Protein AF-A0A946RL92-F1 (afdb_monomer)

Nearest PDB structures (foldseek):
  7ti7-assembly1_A  TM=8.916E-01  e=1.962E-07  Acinetobacter baumannii
  7sir-assembly1_A  TM=8.965E-01  e=2.917E-07  Acinetobacter baumannii AB307-0294
  7u35-assembly1_A  TM=9.093E-01  e=3.154E-06  Pseudomonas aeruginosa PAO1
  7u35-assembly3_C  TM=9.012E-01  e=3.369E-06  Pseudomonas aeruginosa PAO1
  8dp2-assembly1_A  TM=9.117E-01  e=8.504E-06  Pseudomonas aeruginosa PAO1

Solvent-accessible surface area (backbone atoms only — not comparable to full-atom values): 5888 Å² total; per-residue (Å²): 128,90,62,103,46,32,31,17,37,36,32,31,20,38,68,80,83,72,87,52,66,69,59,32,60,51,55,54,72,41,97,44,51,36,39,33,20,21,59,70,33,9,61,62,50,54,72,64,35,76,52,82,54,57,45,82,30,90,42,71,62,53,35,49,53,53,27,49,63,67,18,65,94,49,58,41,77,41,86,61,34,92,40,55,36,71,73,88,30,92,34,66,64,53,48,50,53,52,50,51,54,56,74,73,106

Mean predicted aligned error: 3.0 Å

Secondary structure (DSSP, 8-state):
---SSEEEEEEE--------HHHHHHHTT-TTEEEEEETTTHHHHHHH---S-EEEESSHHHHHHHHHHHHTTSEEEEE--SS-STTTSSSHHHHHHHHHHHHH-

Foldseek 3Di:
DFPPAAEAEEAEADDPPDDCLVVLVVQLPDPRYQYEAEDDCRVVSQVSRPDPNYYYDDDLLRSLVVRCVSRVPPGHYDYPHVDWHVRPAPGVVRVVVVNVVSNVD

Sequence (105 aa):
VLSGKTIALIIGGEDRQQDF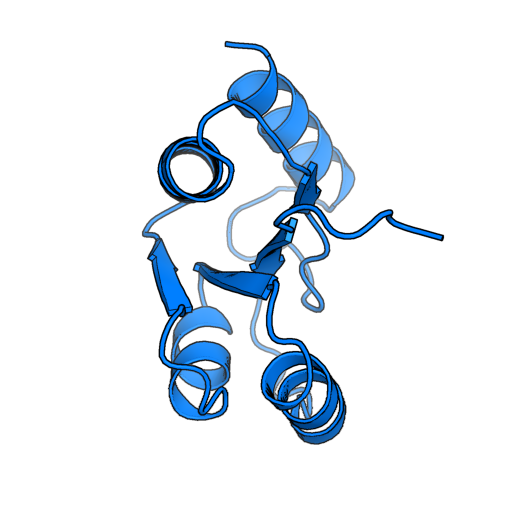SNLCSVINRMDKVSSICIYETGPRLFDQITSFDKHMAIDLEHAVNIAREKVNGSGYILLSPASPSYDAFKDFTDRGSQFIKFALN

Structure (mmCIF, N/CA/C/O backbone):
data_AF-A0A946RL92-F1
#
_entry.id   AF-A0A946RL92-F1
#
loop_
_atom_site.group_PDB
_atom_site.id
_atom_site.type_symbol
_atom_site.label_atom_id
_atom_site.label_alt_id
_atom_site.label_comp_id
_atom_site.label_asym_id
_atom_site.label_entity_id
_atom_site.label_seq_id
_atom_site.pdbx_PDB_ins_code
_atom_site.Cartn_x
_atom_site.Cartn_y
_atom_site.Cartn_z
_atom_site.occupancy
_atom_site.B_iso_or_equiv
_atom_site.auth_seq_id
_atom_site.auth_comp_id
_atom_site.auth_asym_id
_atom_site.auth_atom_id
_atom_site.pdbx_PDB_model_num
ATOM 1 N N . VAL A 1 1 ? -0.134 -10.631 16.785 1.00 52.94 1 VAL A N 1
ATOM 2 C CA . VAL A 1 1 ? -1.332 -10.420 15.939 1.00 52.94 1 VAL A CA 1
ATOM 3 C C . VAL A 1 1 ? -1.598 -8.930 15.921 1.00 52.94 1 VAL A C 1
ATOM 5 O O . VAL A 1 1 ? -1.671 -8.357 17.002 1.00 52.94 1 VAL A O 1
ATOM 8 N N . LEU A 1 2 ? -1.620 -8.299 14.743 1.00 64.06 2 LEU A N 1
ATOM 9 C CA . LEU A 1 2 ? -1.937 -6.874 14.616 1.00 64.06 2 LEU A CA 1
ATOM 10 C C . LEU A 1 2 ? -3.330 -6.679 15.230 1.00 64.06 2 LEU A C 1
ATOM 12 O O . LEU A 1 2 ? -4.311 -7.243 14.751 1.00 64.06 2 LEU A O 1
ATOM 16 N N . SER A 1 3 ? -3.373 -6.029 16.394 1.00 68.81 3 SER A N 1
ATOM 17 C CA . SER A 1 3 ? -4.606 -5.777 17.144 1.00 68.81 3 SER A CA 1
ATOM 18 C C . SER A 1 3 ? -5.551 -4.946 16.280 1.00 68.81 3 SER A C 1
ATOM 20 O O . SER A 1 3 ? -5.075 -4.317 15.344 1.00 68.81 3 SER A O 1
ATOM 22 N N . GLY A 1 4 ? -6.861 -4.965 16.557 1.00 82.44 4 GLY A N 1
AT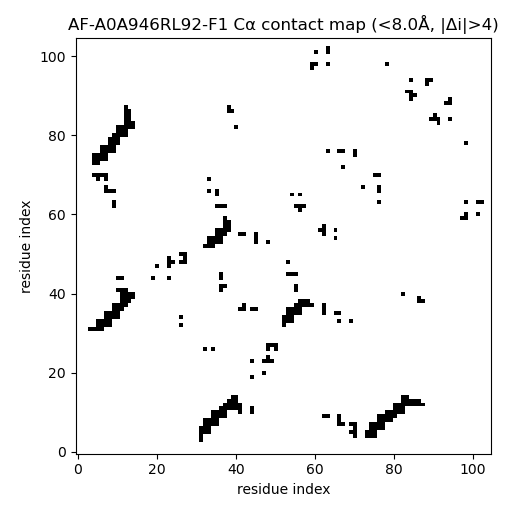OM 23 C CA . GLY A 1 4 ? -7.936 -4.413 15.713 1.00 82.44 4 GLY A CA 1
ATOM 24 C C . GLY A 1 4 ? -7.905 -2.899 15.437 1.00 82.44 4 GLY A C 1
ATOM 25 O O . GLY A 1 4 ? -8.926 -2.234 15.588 1.00 82.44 4 GLY A O 1
ATOM 26 N N . LYS A 1 5 ? -6.765 -2.368 15.021 1.00 91.31 5 LYS A N 1
ATOM 27 C CA . LYS A 1 5 ? -6.493 -1.026 14.537 1.00 91.31 5 LYS A CA 1
ATOM 28 C C . LYS A 1 5 ? -6.376 -1.060 13.014 1.00 91.31 5 LYS A C 1
ATOM 30 O O . LYS A 1 5 ? -6.151 -2.121 12.431 1.00 91.31 5 LYS A O 1
ATOM 35 N N . THR A 1 6 ? -6.500 0.106 12.397 1.00 94.94 6 THR A N 1
ATOM 36 C CA . THR A 1 6 ? -6.331 0.270 10.953 1.00 94.94 6 THR A CA 1
ATOM 37 C C . THR A 1 6 ? -4.888 -0.003 10.535 1.00 94.94 6 THR A C 1
ATOM 39 O O . THR A 1 6 ? -3.940 0.421 11.202 1.00 94.94 6 THR A O 1
ATOM 42 N N . ILE A 1 7 ? -4.729 -0.700 9.415 1.00 96.81 7 ILE A N 1
ATOM 43 C CA . ILE A 1 7 ? -3.470 -0.874 8.700 1.00 96.81 7 ILE A CA 1
ATOM 44 C C . ILE A 1 7 ? -3.590 -0.087 7.397 1.00 96.81 7 ILE A C 1
ATOM 46 O O . ILE A 1 7 ? -4.374 -0.450 6.524 1.00 96.81 7 ILE A O 1
ATOM 50 N N . ALA A 1 8 ? -2.810 0.977 7.258 1.00 97.81 8 ALA A N 1
ATOM 51 C CA . ALA A 1 8 ? -2.590 1.619 5.972 1.00 97.81 8 ALA A CA 1
ATOM 52 C C . ALA A 1 8 ? -1.485 0.848 5.238 1.00 97.81 8 ALA A C 1
ATOM 54 O O . ALA A 1 8 ? -0.313 0.913 5.614 1.00 97.81 8 ALA A O 1
ATOM 55 N N . LEU A 1 9 ? -1.877 0.053 4.246 1.00 98.38 9 LEU A N 1
ATOM 56 C CA . LEU A 1 9 ? -1.008 -0.845 3.498 1.00 98.38 9 LEU A CA 1
ATOM 57 C C . LEU A 1 9 ? -0.567 -0.173 2.196 1.00 98.38 9 LEU A C 1
ATOM 59 O O . LEU A 1 9 ? -1.381 0.043 1.303 1.00 98.38 9 LEU A O 1
ATOM 63 N N . ILE A 1 10 ? 0.728 0.102 2.070 1.00 98.75 10 ILE A N 1
ATOM 64 C CA . ILE A 1 10 ? 1.333 0.643 0.852 1.00 98.75 10 ILE A CA 1
ATOM 65 C C . ILE A 1 10 ? 1.796 -0.525 -0.029 1.00 98.75 10 ILE A C 1
ATOM 67 O O . ILE A 1 10 ? 2.669 -1.306 0.373 1.00 98.75 10 ILE A O 1
ATOM 71 N N . ILE A 1 11 ? 1.208 -0.629 -1.224 1.00 98.38 11 ILE A N 1
ATOM 72 C CA . ILE A 1 11 ? 1.461 -1.669 -2.231 1.00 98.38 11 ILE A CA 1
ATOM 73 C C . ILE A 1 11 ? 1.769 -1.060 -3.596 1.00 98.38 11 ILE A C 1
ATOM 75 O O . ILE A 1 11 ? 1.171 -0.061 -3.982 1.00 98.38 11 ILE A O 1
ATOM 79 N N . GLY A 1 12 ? 2.677 -1.679 -4.343 1.00 97.56 12 GLY A N 1
ATOM 80 C CA . GLY A 1 12 ? 3.050 -1.226 -5.675 1.00 97.56 12 GLY A CA 1
ATOM 81 C C . GLY A 1 12 ? 4.558 -1.119 -5.902 1.00 97.56 12 GLY A C 1
ATOM 82 O O . GLY A 1 12 ? 5.372 -1.283 -4.988 1.00 97.56 12 GLY A O 1
ATOM 83 N N . GLY A 1 13 ? 4.927 -0.876 -7.153 1.00 96.44 13 GLY A N 1
ATOM 84 C CA . GLY A 1 13 ? 6.292 -0.959 -7.676 1.00 96.44 13 GLY A CA 1
ATOM 85 C C . GLY A 1 13 ? 6.304 -1.446 -9.128 1.00 96.44 13 GLY A C 1
ATOM 86 O O . GLY A 1 13 ? 5.245 -1.482 -9.763 1.00 96.44 13 GLY A O 1
ATOM 87 N N . GLU A 1 14 ? 7.467 -1.903 -9.592 1.00 96.75 14 GLU A N 1
ATOM 88 C CA . GLU A 1 14 ? 7.723 -2.348 -10.972 1.00 96.75 14 GLU A CA 1
ATOM 89 C C . GLU A 1 14 ? 6.766 -3.467 -11.417 1.00 96.75 14 GLU A C 1
ATOM 91 O O . GLU A 1 14 ? 6.592 -4.478 -10.717 1.00 96.75 14 GLU A O 1
ATOM 96 N N . ASP A 1 15 ? 6.181 -3.320 -12.608 1.00 93.19 15 ASP A N 1
ATOM 97 C CA . ASP A 1 15 ? 5.267 -4.312 -13.167 1.00 93.19 15 ASP A CA 1
ATOM 98 C C . ASP A 1 15 ? 6.000 -5.387 -13.975 1.00 93.19 15 ASP A C 1
ATOM 100 O O . ASP A 1 15 ? 6.575 -5.142 -15.032 1.00 93.19 15 ASP A O 1
ATOM 104 N N . ARG A 1 16 ? 5.924 -6.632 -13.495 1.00 92.94 16 ARG A N 1
ATOM 105 C CA . ARG A 1 16 ? 6.402 -7.824 -14.216 1.00 92.94 16 ARG A CA 1
ATOM 106 C C . ARG A 1 16 ? 5.267 -8.791 -14.527 1.00 92.94 16 ARG A C 1
ATOM 108 O O . ARG A 1 16 ? 5.489 -9.996 -14.614 1.00 92.94 16 ARG A O 1
ATOM 115 N N . GLN A 1 17 ? 4.049 -8.263 -14.650 1.00 92.62 17 GLN A N 1
ATOM 116 C CA . GLN A 1 17 ? 2.822 -9.013 -14.914 1.00 92.62 17 GLN A CA 1
ATOM 117 C C . GLN A 1 17 ? 2.578 -10.134 -13.893 1.00 92.62 17 GLN A C 1
ATOM 119 O O . GLN A 1 17 ? 2.093 -11.214 -14.222 1.00 92.62 17 GLN A O 1
ATOM 124 N N . GLN A 1 18 ? 2.933 -9.876 -12.632 1.00 93.06 18 GLN A N 1
ATOM 125 C CA . GLN A 1 18 ? 2.682 -10.791 -11.526 1.00 93.06 18 GLN A CA 1
ATOM 126 C C . GLN A 1 18 ? 1.177 -10.904 -11.259 1.00 93.06 18 GLN A C 1
ATOM 128 O O . GLN A 1 18 ? 0.445 -9.908 -11.308 1.00 93.06 18 GLN A O 1
ATOM 133 N N . ASP A 1 19 ? 0.734 -12.112 -10.917 1.00 95.50 19 ASP A N 1
ATOM 134 C CA . ASP A 1 19 ? -0.636 -12.367 -10.487 1.00 95.50 19 ASP A CA 1
ATOM 135 C C . ASP A 1 19 ? -0.845 -11.919 -9.030 1.00 95.50 19 ASP A C 1
ATOM 137 O O . ASP A 1 19 ? -0.237 -12.453 -8.100 1.00 95.50 19 ASP A O 1
ATOM 141 N N . PHE A 1 20 ? -1.735 -10.943 -8.835 1.00 96.69 20 PHE A N 1
ATOM 142 C CA . PHE A 1 20 ? -2.103 -10.407 -7.524 1.00 96.69 20 PHE A CA 1
ATOM 143 C C . PHE A 1 20 ? -3.449 -10.928 -7.007 1.00 96.69 20 PHE A C 1
ATOM 145 O O . PHE A 1 20 ? -3.875 -10.522 -5.926 1.00 96.69 20 PHE A O 1
ATOM 152 N N . SER A 1 21 ? -4.100 -11.865 -7.705 1.00 96.81 21 SER A N 1
ATOM 153 C CA . SER A 1 21 ? -5.452 -12.343 -7.371 1.00 96.81 21 SER A CA 1
ATOM 154 C C . SER A 1 21 ? -5.572 -12.815 -5.918 1.00 96.81 21 SER A C 1
ATOM 156 O O . SER A 1 21 ? -6.519 -12.459 -5.213 1.00 96.81 21 SER A O 1
ATOM 158 N N . ASN A 1 22 ? -4.577 -13.561 -5.427 1.00 97.00 22 ASN A N 1
ATOM 159 C CA . ASN A 1 22 ? -4.552 -14.037 -4.041 1.00 97.00 22 ASN A CA 1
ATOM 160 C C . ASN A 1 22 ? -4.384 -12.894 -3.031 1.00 97.00 22 ASN A C 1
ATOM 162 O O . ASN A 1 22 ? -5.078 -12.871 -2.014 1.00 97.00 22 ASN A O 1
ATOM 166 N N . LEU A 1 23 ? -3.501 -11.932 -3.315 1.00 96.12 23 LEU A N 1
ATOM 167 C CA . LEU A 1 23 ? -3.289 -10.759 -2.465 1.00 96.12 23 LEU A CA 1
ATOM 168 C C . LEU A 1 23 ? -4.570 -9.920 -2.378 1.00 96.12 23 LEU A C 1
ATOM 170 O O . LEU A 1 23 ? -5.043 -9.635 -1.278 1.00 96.12 23 LEU A O 1
ATOM 174 N N . CYS A 1 24 ? -5.169 -9.599 -3.525 1.00 96.94 24 CYS A N 1
ATOM 175 C CA . CYS A 1 24 ? -6.421 -8.853 -3.610 1.00 96.94 24 CYS A CA 1
ATOM 176 C C . CYS A 1 24 ? -7.557 -9.590 -2.883 1.00 96.94 24 CYS A C 1
ATOM 178 O O . CYS A 1 24 ? -8.282 -8.977 -2.104 1.00 96.94 24 CYS A O 1
ATOM 180 N N . SER A 1 25 ? -7.670 -10.918 -3.034 1.00 96.44 25 SER A N 1
ATOM 181 C CA . SER A 1 25 ? -8.661 -11.718 -2.297 1.00 96.44 25 SER A CA 1
ATOM 182 C C . SER A 1 25 ? -8.475 -11.652 -0.778 1.00 96.44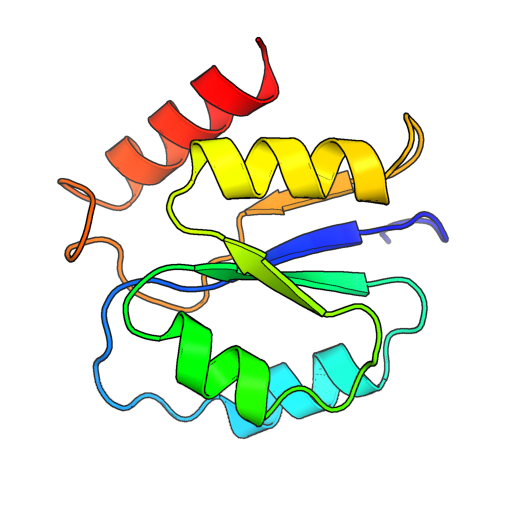 25 SER A C 1
ATOM 184 O O . SER A 1 25 ? -9.463 -11.767 -0.054 1.00 96.44 25 SER A O 1
ATOM 186 N N . VAL A 1 26 ? -7.243 -11.535 -0.274 1.00 95.31 26 VAL A N 1
ATOM 187 C CA . VAL A 1 26 ? -6.994 -11.377 1.167 1.00 95.31 26 VAL A CA 1
ATOM 188 C C . VAL A 1 26 ? -7.370 -9.968 1.611 1.00 95.31 26 VAL A C 1
ATOM 190 O O . VAL A 1 26 ? -8.158 -9.833 2.544 1.00 95.31 26 VAL A O 1
ATOM 193 N N . ILE A 1 27 ? -6.887 -8.935 0.913 1.00 95.81 27 ILE A N 1
ATOM 194 C CA . ILE A 1 27 ? -7.189 -7.524 1.210 1.00 95.81 27 ILE A CA 1
ATOM 195 C C . ILE A 1 27 ? -8.704 -7.285 1.250 1.00 95.81 27 ILE A C 1
ATOM 197 O O . ILE A 1 27 ? -9.210 -6.687 2.196 1.00 95.81 27 ILE A O 1
ATOM 201 N N . ASN A 1 28 ? -9.446 -7.822 0.279 1.00 95.31 28 ASN A N 1
ATOM 202 C CA . ASN A 1 28 ? -10.897 -7.646 0.165 1.00 95.31 28 ASN A CA 1
ATOM 203 C C . ASN A 1 28 ? -11.699 -8.248 1.333 1.00 95.31 28 ASN A C 1
ATOM 205 O O . ASN A 1 28 ? -12.878 -7.941 1.472 1.00 95.31 28 ASN A O 1
ATOM 209 N N . ARG A 1 29 ? -11.091 -9.108 2.162 1.00 93.94 29 ARG A N 1
ATOM 210 C CA . ARG A 1 29 ? -11.725 -9.709 3.351 1.00 93.94 29 ARG A CA 1
ATOM 211 C C . ARG A 1 29 ? -11.320 -9.022 4.657 1.00 93.94 29 ARG A C 1
ATOM 213 O O . ARG A 1 29 ? -11.707 -9.490 5.725 1.00 93.94 29 ARG A O 1
ATOM 220 N N . MET A 1 30 ? -10.488 -7.981 4.599 1.00 91.38 30 MET A N 1
ATOM 221 C CA . MET A 1 30 ? -9.954 -7.305 5.779 1.00 91.38 30 MET A CA 1
ATOM 222 C C . MET A 1 30 ? -10.617 -5.941 5.981 1.00 91.38 30 MET A C 1
ATOM 224 O O . MET A 1 30 ? -10.258 -4.962 5.336 1.00 91.38 30 MET A O 1
ATOM 228 N N . ASP A 1 31 ? -11.503 -5.846 6.970 1.00 89.62 31 ASP A N 1
ATOM 229 C CA . ASP A 1 31 ? -12.295 -4.631 7.242 1.00 89.62 31 ASP A CA 1
ATOM 230 C C . ASP A 1 31 ? -11.482 -3.439 7.783 1.00 89.62 31 ASP A C 1
ATOM 232 O O . ASP A 1 31 ? -12.006 -2.340 7.944 1.00 89.62 31 ASP A O 1
ATOM 236 N N . LYS A 1 32 ? -10.208 -3.652 8.131 1.00 92.81 32 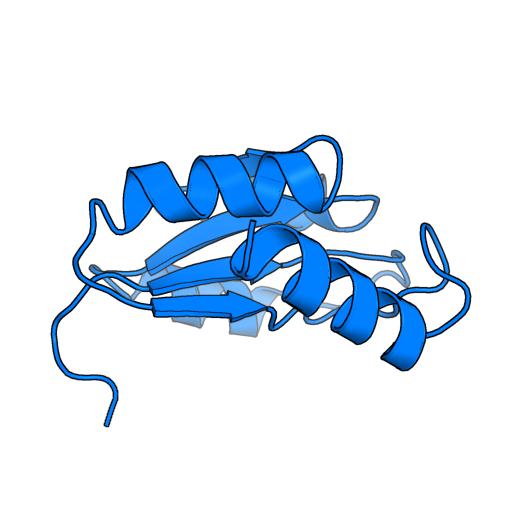LYS A N 1
ATOM 237 C CA . LYS A 1 32 ? -9.326 -2.643 8.750 1.00 92.81 32 LYS A CA 1
ATOM 238 C C . LYS A 1 32 ? -8.071 -2.368 7.927 1.00 92.81 32 LYS A C 1
ATOM 240 O O . LYS A 1 32 ? -7.069 -1.924 8.482 1.00 92.81 32 LYS A O 1
ATOM 245 N N . VAL A 1 33 ? -8.105 -2.662 6.630 1.00 95.88 33 VAL A N 1
ATOM 246 C CA . VAL A 1 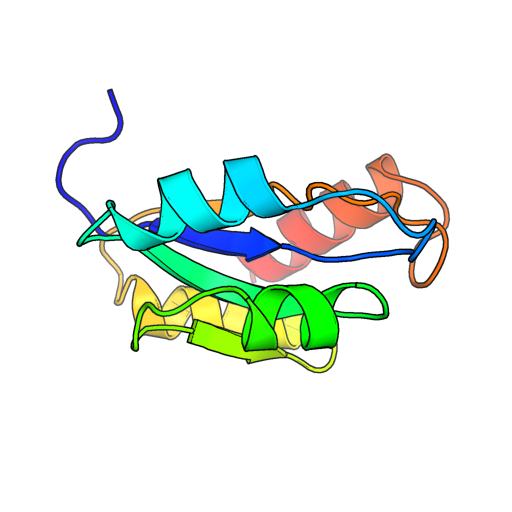33 ? -7.004 -2.369 5.708 1.00 95.88 33 VAL A CA 1
ATOM 247 C C . VAL A 1 33 ? -7.415 -1.250 4.762 1.00 95.88 33 VAL A C 1
ATOM 249 O O . VAL A 1 33 ? -8.346 -1.412 3.980 1.00 95.88 33 VAL A O 1
ATOM 252 N N . SER A 1 34 ? -6.672 -0.146 4.812 1.00 97.44 34 SER A N 1
ATOM 253 C CA . SER A 1 34 ? -6.722 0.912 3.805 1.00 97.44 34 SER A CA 1
ATOM 254 C C . SER A 1 34 ? -5.578 0.687 2.820 1.00 97.44 34 SER A C 1
ATOM 256 O O . SER A 1 34 ? -4.412 0.715 3.216 1.00 97.44 34 SER A O 1
ATOM 258 N N . SER A 1 35 ? -5.890 0.394 1.558 1.00 98.50 35 SER A N 1
ATOM 259 C CA . SER A 1 35 ? -4.876 0.061 0.545 1.00 98.50 35 SER A CA 1
ATOM 260 C C . SER A 1 35 ? -4.413 1.309 -0.192 1.00 98.50 35 SER A C 1
ATOM 262 O O . SER A 1 35 ? -5.230 2.061 -0.708 1.00 98.50 35 SER A O 1
ATOM 264 N N . ILE A 1 36 ? -3.109 1.530 -0.289 1.00 98.75 36 ILE A N 1
ATOM 265 C CA . ILE A 1 36 ? -2.520 2.691 -0.956 1.00 98.75 36 ILE A CA 1
ATOM 266 C C . ILE A 1 36 ? -1.634 2.163 -2.077 1.00 98.75 36 ILE A C 1
ATOM 268 O O . ILE A 1 36 ? -0.564 1.605 -1.835 1.00 98.75 36 ILE A O 1
ATOM 272 N N . CYS A 1 37 ? -2.137 2.286 -3.299 1.00 98.56 37 CYS A N 1
ATOM 273 C CA . CYS A 1 37 ? -1.546 1.740 -4.508 1.00 98.56 37 CYS A CA 1
ATOM 274 C C . CYS A 1 37 ? -0.619 2.777 -5.151 1.00 98.56 37 CYS A C 1
ATOM 276 O O . CYS A 1 37 ? -1.023 3.925 -5.357 1.00 98.56 37 CYS A O 1
ATOM 278 N N . ILE A 1 38 ? 0.612 2.378 -5.470 1.00 98.31 38 ILE A N 1
ATOM 279 C CA . ILE A 1 38 ? 1.645 3.263 -6.027 1.00 98.31 38 ILE A CA 1
ATOM 280 C C . ILE A 1 38 ? 2.339 2.666 -7.252 1.00 98.31 38 ILE A C 1
ATOM 282 O O . ILE A 1 38 ? 2.409 1.448 -7.416 1.00 98.31 38 ILE A O 1
ATOM 286 N N . TYR A 1 39 ? 2.896 3.548 -8.079 1.00 97.50 39 TYR A N 1
ATOM 287 C CA . TYR A 1 39 ? 3.742 3.215 -9.229 1.00 97.50 39 TYR A CA 1
ATOM 288 C C . TYR A 1 39 ? 3.101 2.247 -10.245 1.00 97.50 39 TYR A C 1
ATOM 290 O O . TYR A 1 39 ? 1.879 2.229 -10.386 1.00 97.50 39 TYR A O 1
ATOM 298 N N . GLU A 1 40 ? 3.904 1.489 -11.003 1.00 97.31 40 GLU A N 1
ATOM 299 C CA . GLU A 1 40 ? 3.462 0.784 -12.220 1.00 97.31 40 GLU A CA 1
ATOM 300 C C . GLU A 1 40 ? 2.396 -0.286 -11.956 1.00 97.31 40 GLU A C 1
ATOM 302 O O . GLU A 1 40 ? 1.383 -0.352 -12.649 1.00 97.31 40 GLU A O 1
ATOM 307 N N . THR A 1 41 ? 2.583 -1.101 -10.915 1.00 97.31 41 THR A N 1
ATOM 308 C CA . THR A 1 41 ? 1.590 -2.113 -10.501 1.00 97.31 41 THR A CA 1
ATOM 309 C C . THR A 1 41 ? 0.378 -1.519 -9.779 1.00 97.31 41 THR A C 1
ATOM 311 O O . THR A 1 41 ? -0.647 -2.195 -9.650 1.00 97.31 41 THR A O 1
ATOM 314 N N . GLY A 1 42 ? 0.462 -0.262 -9.330 1.00 97.44 42 GLY A N 1
ATOM 315 C CA . GLY A 1 42 ? -0.561 0.421 -8.542 1.00 97.44 42 GLY A CA 1
ATOM 316 C C . GLY A 1 42 ? -1.950 0.424 -9.192 1.00 97.44 42 GLY A C 1
ATOM 317 O O . GLY A 1 42 ? -2.883 -0.072 -8.563 1.00 97.44 42 GLY A O 1
ATOM 318 N N . PRO A 1 43 ? -2.115 0.896 -10.443 1.00 97.19 43 PRO A N 1
ATOM 319 C CA . PRO A 1 43 ? -3.406 0.888 -11.132 1.00 97.19 43 PRO A CA 1
ATOM 320 C C . PRO A 1 43 ? -4.042 -0.505 -11.220 1.00 97.19 43 PRO A C 1
ATOM 322 O O . PRO A 1 43 ? -5.220 -0.666 -10.913 1.00 97.19 43 PRO A O 1
ATOM 325 N N . ARG A 1 44 ? -3.256 -1.545 -11.542 1.00 96.69 44 ARG A N 1
ATOM 326 C CA . ARG A 1 44 ? -3.770 -2.923 -11.628 1.00 96.69 44 ARG A CA 1
ATOM 327 C C . ARG A 1 44 ? -4.246 -3.442 -10.270 1.00 96.69 44 ARG A C 1
ATOM 329 O O . ARG A 1 44 ? -5.286 -4.093 -10.196 1.00 96.69 44 ARG A O 1
ATOM 336 N N . LEU A 1 45 ? -3.498 -3.165 -9.201 1.00 97.75 45 LEU A N 1
ATOM 337 C CA . LEU A 1 45 ? -3.904 -3.501 -7.833 1.00 97.75 45 LEU A CA 1
ATOM 338 C C . LEU A 1 45 ? -5.176 -2.743 -7.437 1.00 97.75 45 LEU A C 1
ATOM 340 O O . LEU A 1 45 ? -6.108 -3.343 -6.906 1.00 97.75 45 LEU A O 1
ATOM 344 N N . PHE A 1 46 ? -5.239 -1.448 -7.747 1.00 98.06 46 PHE A N 1
ATOM 345 C CA . PHE A 1 46 ? -6.390 -0.603 -7.457 1.00 98.06 46 PHE A CA 1
ATOM 346 C C . PHE A 1 46 ? -7.663 -1.120 -8.134 1.00 98.06 46 PHE A C 1
ATOM 348 O O . PHE A 1 46 ? -8.711 -1.174 -7.491 1.00 98.06 46 PHE A O 1
ATOM 355 N N . ASP A 1 47 ? -7.582 -1.553 -9.391 1.00 97.19 47 ASP A N 1
ATOM 356 C CA . ASP A 1 47 ? -8.727 -2.100 -10.125 1.00 97.19 47 ASP A CA 1
ATOM 357 C C . ASP A 1 47 ? -9.189 -3.461 -9.575 1.00 97.19 47 ASP A C 1
ATOM 359 O O . ASP A 1 47 ? -10.389 -3.729 -9.517 1.00 97.19 47 ASP A O 1
ATOM 363 N N . GLN A 1 48 ? -8.260 -4.312 -9.124 1.00 97.25 48 GLN A N 1
ATOM 364 C CA . GLN A 1 48 ? -8.576 -5.646 -8.590 1.00 97.25 48 GLN A CA 1
ATOM 365 C C . GLN A 1 48 ? -9.077 -5.642 -7.136 1.00 97.25 48 GLN A C 1
ATOM 367 O O . GLN A 1 48 ? -9.813 -6.545 -6.725 1.00 97.25 48 GLN A O 1
ATOM 372 N N . ILE A 1 49 ? -8.675 -4.660 -6.328 1.00 97.75 49 ILE A N 1
ATOM 373 C CA . ILE A 1 49 ? -9.155 -4.517 -4.950 1.00 97.75 49 ILE A CA 1
ATOM 374 C C . ILE A 1 49 ? -10.596 -4.007 -4.992 1.00 97.75 49 ILE A C 1
ATOM 376 O O . ILE A 1 49 ? -10.879 -2.937 -5.518 1.00 97.75 49 ILE A O 1
ATOM 380 N N . THR A 1 50 ? -11.530 -4.751 -4.412 1.00 96.25 50 THR A N 1
ATOM 381 C CA . THR A 1 50 ? -12.952 -4.383 -4.372 1.00 96.25 50 THR A CA 1
ATOM 382 C C . THR A 1 50 ? -13.327 -3.622 -3.104 1.00 96.25 50 THR A C 1
ATOM 384 O O . THR A 1 50 ? -14.424 -3.075 -3.037 1.00 96.25 50 THR A O 1
ATOM 387 N N . SER A 1 51 ? -12.443 -3.580 -2.098 1.00 91.94 51 SER A N 1
ATOM 388 C CA . SER A 1 51 ? -12.625 -2.720 -0.923 1.00 91.94 51 SER A CA 1
ATOM 389 C C . SER A 1 51 ? -12.762 -1.254 -1.340 1.00 91.94 51 SER A C 1
ATOM 391 O O . SER A 1 51 ? -12.060 -0.784 -2.238 1.00 91.94 51 SER A O 1
ATOM 393 N N . PHE A 1 52 ? -13.656 -0.524 -0.672 1.00 91.56 52 PHE A N 1
ATOM 394 C CA . PHE A 1 52 ? -13.844 0.908 -0.904 1.00 91.56 52 PHE A CA 1
ATOM 395 C C . PHE A 1 52 ? -12.711 1.758 -0.323 1.00 91.56 52 PHE A C 1
ATOM 397 O O . PHE A 1 52 ? -12.450 2.847 -0.829 1.00 91.56 52 PHE A O 1
ATOM 404 N N . ASP A 1 53 ? -12.024 1.277 0.718 1.00 95.62 53 ASP A N 1
ATOM 405 C CA . ASP A 1 53 ? -10.907 1.999 1.331 1.00 95.62 53 ASP A CA 1
ATOM 406 C C . ASP A 1 53 ? -9.600 1.686 0.589 1.00 95.62 53 ASP A C 1
ATOM 408 O O . ASP A 1 53 ? -8.713 0.978 1.072 1.00 95.62 53 ASP A O 1
ATOM 412 N N . LYS A 1 54 ? -9.522 2.187 -0.646 1.00 97.75 54 LYS A N 1
ATOM 413 C CA . LYS A 1 54 ? -8.351 2.103 -1.518 1.00 97.75 54 LYS A CA 1
ATOM 414 C C . LYS A 1 54 ? -8.039 3.466 -2.128 1.00 97.75 54 LYS A C 1
ATOM 416 O O . LYS A 1 54 ? -8.945 4.226 -2.460 1.00 97.75 54 LYS A O 1
ATOM 421 N N . HIS A 1 55 ? -6.755 3.759 -2.296 1.00 98.56 55 HIS A N 1
ATOM 422 C CA . HIS A 1 55 ? -6.241 5.062 -2.720 1.00 98.56 55 HIS A CA 1
ATOM 423 C C . HIS A 1 55 ? -5.139 4.878 -3.754 1.00 98.56 55 HIS A C 1
ATOM 425 O O . HIS A 1 55 ? -4.393 3.902 -3.694 1.00 98.56 55 HIS A O 1
ATOM 431 N N . MET A 1 56 ? -5.018 5.835 -4.669 1.00 98.50 56 MET A N 1
ATOM 432 C CA . MET A 1 56 ? -3.852 5.971 -5.540 1.00 98.50 56 MET A CA 1
ATOM 433 C C . MET A 1 56 ? -2.938 7.057 -4.979 1.00 98.50 56 MET A C 1
ATOM 435 O O . MET A 1 56 ? -3.410 8.143 -4.645 1.00 98.50 56 MET A O 1
ATOM 439 N N . ALA A 1 57 ? -1.640 6.784 -4.918 1.00 98.50 57 ALA A N 1
ATOM 440 C CA . ALA A 1 57 ? -0.620 7.783 -4.621 1.00 98.50 57 ALA A CA 1
ATOM 441 C C . ALA A 1 57 ? 0.360 7.915 -5.794 1.00 98.50 57 ALA A C 1
ATOM 443 O O . ALA A 1 57 ? 0.600 6.968 -6.541 1.00 98.50 57 ALA A O 1
ATOM 444 N N . ILE A 1 58 ? 0.903 9.122 -5.954 1.00 97.12 58 ILE A N 1
ATOM 445 C CA . ILE A 1 58 ? 1.793 9.472 -7.073 1.00 97.12 58 ILE A CA 1
ATOM 446 C C . ILE A 1 58 ? 3.246 9.067 -6.800 1.00 97.12 58 ILE A C 1
ATOM 448 O O . ILE A 1 58 ? 4.000 8.820 -7.734 1.00 97.12 58 ILE A O 1
ATOM 452 N N . ASP A 1 59 ? 3.619 8.969 -5.524 1.00 97.75 59 ASP A N 1
ATOM 453 C CA . ASP A 1 59 ? 4.925 8.537 -5.041 1.00 97.75 59 ASP A CA 1
ATOM 454 C C . ASP A 1 59 ? 4.822 8.034 -3.587 1.00 97.75 59 ASP A C 1
ATOM 456 O O . ASP A 1 59 ? 3.744 8.008 -2.979 1.00 97.75 59 ASP A O 1
ATOM 460 N N . LEU A 1 60 ? 5.954 7.601 -3.028 1.00 98.38 60 LEU A N 1
ATOM 461 C CA . LEU A 1 60 ? 6.038 7.065 -1.673 1.00 98.38 60 LEU A CA 1
ATOM 462 C C . LEU A 1 60 ? 5.774 8.118 -0.586 1.00 98.38 60 LEU A C 1
ATOM 464 O O . LEU A 1 60 ? 5.212 7.771 0.451 1.00 98.38 60 LEU A O 1
ATOM 468 N N . GLU A 1 61 ? 6.145 9.381 -0.797 1.00 98.38 61 GLU A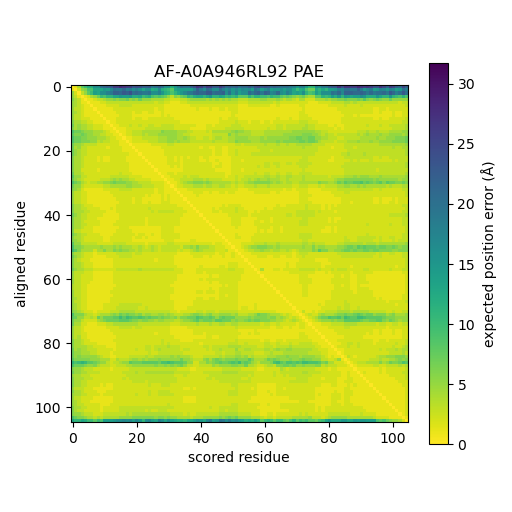 N 1
ATOM 469 C CA . GLU A 1 61 ? 5.895 10.451 0.176 1.00 98.38 61 GLU A CA 1
ATOM 470 C C . GLU A 1 61 ? 4.395 10.741 0.279 1.00 98.38 61 GLU A C 1
ATOM 472 O O . GLU A 1 61 ? 3.822 10.726 1.372 1.00 98.38 61 GLU A O 1
ATOM 477 N N . HIS A 1 62 ? 3.728 10.897 -0.865 1.00 98.62 62 HIS A N 1
ATOM 478 C CA . HIS A 1 62 ? 2.281 11.037 -0.938 1.00 98.62 62 HIS A CA 1
ATOM 479 C C . HIS A 1 62 ? 1.57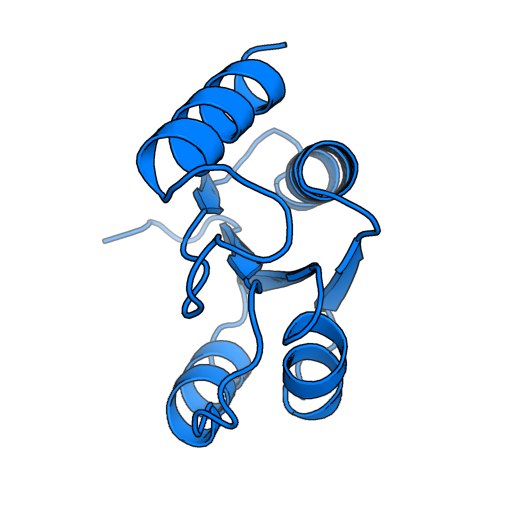9 9.817 -0.326 1.00 98.62 62 HIS A C 1
ATOM 481 O O . HIS A 1 62 ? 0.640 9.981 0.453 1.00 98.62 62 HIS A O 1
ATOM 487 N N . ALA A 1 63 ? 2.065 8.600 -0.590 1.00 98.62 63 ALA A N 1
ATOM 488 C CA . ALA A 1 63 ? 1.511 7.389 0.010 1.00 98.62 63 ALA A CA 1
ATOM 489 C C . ALA A 1 63 ? 1.606 7.386 1.541 1.00 98.62 63 ALA A C 1
ATOM 491 O O . ALA A 1 63 ? 0.647 7.005 2.213 1.00 98.62 63 ALA A O 1
ATOM 492 N N . VAL A 1 64 ? 2.732 7.833 2.105 1.00 98.44 64 VAL A N 1
ATOM 493 C CA . VAL A 1 64 ? 2.903 7.960 3.560 1.00 98.44 64 VAL A CA 1
ATOM 494 C C . VAL A 1 64 ? 1.968 9.026 4.138 1.00 98.44 64 VAL A C 1
ATOM 496 O O . VAL A 1 64 ? 1.391 8.806 5.205 1.00 98.44 64 VAL A O 1
ATOM 499 N N . ASN A 1 65 ? 1.747 10.138 3.435 1.00 98.12 65 ASN A N 1
ATOM 500 C CA . ASN A 1 65 ? 0.808 11.175 3.870 1.00 98.12 65 ASN A CA 1
ATOM 501 C C . ASN A 1 65 ? -0.641 10.668 3.896 1.00 98.12 65 ASN A C 1
ATOM 503 O O . ASN A 1 65 ? -1.300 10.784 4.929 1.00 98.12 65 ASN A O 1
ATOM 507 N N . ILE A 1 66 ? -1.100 9.991 2.836 1.00 98.44 66 ILE A N 1
ATOM 508 C CA . ILE A 1 66 ? -2.413 9.324 2.837 1.00 98.44 66 ILE A CA 1
ATOM 509 C C . ILE A 1 66 ? -2.479 8.311 3.986 1.00 98.44 66 ILE A C 1
ATOM 511 O O . ILE A 1 66 ? -3.449 8.277 4.741 1.00 98.44 66 ILE A O 1
ATOM 515 N N . ALA A 1 67 ? -1.435 7.499 4.170 1.00 98.12 67 ALA A N 1
ATOM 516 C CA . ALA A 1 67 ? -1.406 6.487 5.219 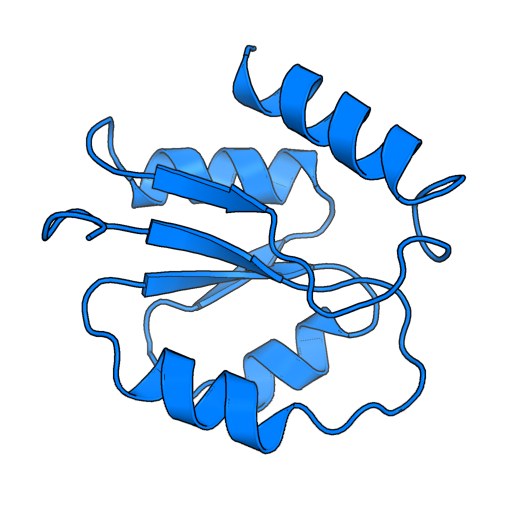1.00 98.12 67 ALA A CA 1
ATOM 517 C C . ALA A 1 67 ? -1.589 7.083 6.622 1.00 98.12 67 ALA A C 1
ATOM 519 O O . ALA A 1 67 ? -2.314 6.509 7.437 1.00 98.12 67 ALA A O 1
ATOM 520 N N . ARG A 1 68 ? -0.982 8.244 6.895 1.00 97.12 68 ARG A N 1
ATOM 521 C CA . ARG A 1 68 ? -1.134 8.979 8.161 1.00 97.12 68 ARG A CA 1
ATOM 522 C C . ARG A 1 68 ? -2.564 9.419 8.408 1.00 97.12 68 ARG A C 1
ATOM 524 O O . ARG A 1 68 ? -3.077 9.211 9.508 1.00 97.12 68 ARG A O 1
ATOM 531 N N . GLU A 1 69 ? -3.211 9.966 7.387 1.00 96.81 69 GLU A N 1
ATOM 532 C CA . GLU A 1 69 ? -4.620 10.349 7.459 1.00 96.81 69 GLU A CA 1
ATOM 533 C C . GLU A 1 69 ? -5.506 9.132 7.754 1.00 96.81 69 GLU A C 1
ATOM 535 O O . GLU A 1 69 ? -6.400 9.203 8.596 1.00 96.81 69 GLU A O 1
ATOM 540 N N . LYS A 1 70 ? -5.219 7.982 7.129 1.00 96.38 70 LYS A N 1
ATOM 541 C CA . LYS A 1 70 ? -6.017 6.754 7.288 1.00 96.38 70 LYS A CA 1
ATOM 542 C C . LYS A 1 70 ? -5.858 6.086 8.644 1.00 96.38 70 LYS A C 1
ATOM 544 O O . LYS A 1 70 ? -6.835 5.566 9.181 1.00 96.38 70 LYS A O 1
ATOM 549 N N . VAL A 1 71 ? -4.658 6.102 9.223 1.00 95.06 71 VAL A N 1
ATOM 550 C CA . VAL A 1 71 ? -4.471 5.596 10.592 1.00 95.06 71 VAL A CA 1
ATOM 551 C C . VAL A 1 71 ? -4.959 6.593 11.645 1.00 95.06 71 VAL A C 1
ATOM 553 O O . VAL A 1 71 ? -5.220 6.181 12.770 1.00 95.06 71 VAL A O 1
ATOM 556 N N . ASN A 1 72 ? -5.092 7.883 11.312 1.00 89.88 72 ASN A N 1
ATOM 557 C CA . ASN A 1 72 ? -5.596 8.940 12.199 1.00 89.88 72 ASN A CA 1
ATOM 558 C C . ASN A 1 72 ? -4.972 8.899 13.613 1.00 89.88 72 ASN A C 1
ATOM 560 O O . ASN A 1 72 ? -5.661 8.860 14.631 1.00 89.88 72 ASN A O 1
ATOM 564 N N . GLY A 1 73 ? -3.642 8.776 13.677 1.00 87.00 73 GLY A N 1
ATOM 565 C CA . GLY A 1 73 ? -2.887 8.663 14.934 1.00 87.00 73 GLY A CA 1
ATOM 566 C C . GLY A 1 73 ? -3.022 7.325 15.681 1.00 87.00 73 GLY A C 1
ATOM 567 O O . GLY A 1 73 ? -2.342 7.110 16.683 1.00 87.00 73 GLY A O 1
ATOM 568 N N . SER A 1 74 ? -3.847 6.391 15.199 1.00 90.38 74 SER A N 1
ATOM 569 C CA . SER A 1 74 ? -4.058 5.074 15.801 1.00 90.38 74 SER A CA 1
ATOM 570 C C . SER A 1 74 ? -4.056 3.953 14.754 1.00 90.38 74 SER A C 1
ATOM 572 O O . SER A 1 74 ? -5.051 3.660 14.103 1.00 90.38 74 SER A O 1
ATOM 574 N N . GLY A 1 75 ? -2.932 3.257 14.604 1.00 93.94 75 GLY A N 1
ATOM 575 C CA . GLY A 1 75 ? -2.836 2.176 13.626 1.00 93.94 75 GLY A CA 1
ATOM 576 C C . GLY A 1 75 ? -1.411 1.866 13.233 1.00 93.94 75 GLY A C 1
ATOM 577 O O . GLY A 1 75 ? -0.477 2.156 13.981 1.00 93.94 75 GLY A O 1
ATOM 578 N N . TYR A 1 76 ? -1.275 1.260 12.063 1.00 95.94 76 TYR A N 1
ATOM 579 C CA . TYR A 1 76 ? 0.002 0.864 11.493 1.00 95.94 76 TYR A CA 1
ATOM 580 C C . TYR A 1 76 ? 0.090 1.353 10.053 1.00 95.94 76 TYR A C 1
ATOM 582 O O . TYR A 1 76 ? -0.830 1.135 9.271 1.00 95.94 76 TYR A O 1
ATOM 590 N N . ILE A 1 77 ? 1.210 1.977 9.703 1.00 97.31 77 ILE A N 1
ATOM 591 C CA . ILE A 1 77 ? 1.582 2.216 8.310 1.00 97.31 77 ILE A CA 1
ATOM 592 C C . ILE A 1 77 ? 2.524 1.082 7.918 1.00 97.31 77 ILE A C 1
ATOM 594 O O . ILE A 1 77 ? 3.576 0.911 8.535 1.00 97.31 77 ILE A O 1
ATOM 598 N N . LEU A 1 78 ? 2.125 0.281 6.935 1.00 97.50 78 LEU A N 1
ATOM 599 C CA . LEU A 1 78 ? 2.859 -0.897 6.497 1.00 97.50 78 LEU A CA 1
ATOM 600 C C . LEU A 1 78 ? 3.310 -0.719 5.051 1.00 97.50 78 LEU A C 1
ATOM 602 O O . LEU A 1 78 ? 2.496 -0.754 4.132 1.00 97.50 78 LEU A O 1
ATOM 606 N N . LEU A 1 79 ? 4.622 -0.611 4.848 1.00 98.38 79 LEU A N 1
ATOM 607 C CA . LEU A 1 79 ? 5.223 -0.805 3.536 1.00 98.38 79 LEU A CA 1
ATOM 608 C C . LEU A 1 79 ? 5.405 -2.309 3.291 1.00 98.38 79 LEU A C 1
ATOM 610 O O . LEU A 1 79 ? 6.311 -2.928 3.847 1.00 98.38 79 LEU A O 1
ATOM 614 N N . SER A 1 80 ? 4.545 -2.895 2.459 1.00 97.12 80 SER A N 1
ATOM 615 C CA . SER A 1 80 ? 4.641 -4.297 2.031 1.00 97.12 80 SER A CA 1
ATOM 616 C C . SER A 1 80 ? 4.317 -4.389 0.536 1.00 97.12 80 SER A C 1
ATOM 618 O O . SER A 1 80 ? 3.234 -4.831 0.156 1.00 97.12 80 SER A O 1
ATOM 620 N N . PRO A 1 81 ? 5.254 -3.962 -0.325 1.00 96.06 81 PRO A N 1
ATOM 621 C CA . PRO A 1 81 ? 4.957 -3.479 -1.670 1.00 96.06 81 PRO A CA 1
ATOM 622 C C . PRO A 1 81 ? 4.487 -4.546 -2.663 1.00 96.06 81 PRO A C 1
ATOM 624 O O . PRO A 1 81 ? 3.952 -4.180 -3.701 1.00 96.06 81 PRO A O 1
ATOM 627 N N . ALA A 1 82 ? 4.706 -5.837 -2.386 1.00 95.69 82 ALA A N 1
ATOM 628 C CA . ALA A 1 82 ? 4.424 -6.978 -3.276 1.00 95.69 82 ALA A CA 1
ATOM 629 C C . ALA A 1 82 ? 5.111 -6.948 -4.665 1.00 95.69 82 ALA A C 1
ATOM 631 O O . ALA A 1 82 ? 5.107 -7.961 -5.361 1.00 95.69 82 ALA A O 1
ATOM 632 N N . SER A 1 83 ? 5.768 -5.840 -5.018 1.00 95.25 83 SER A N 1
ATOM 633 C CA . SER A 1 83 ? 6.438 -5.604 -6.296 1.00 95.25 83 SER A CA 1
ATOM 634 C C . SER A 1 83 ? 7.907 -5.184 -6.099 1.00 95.25 83 SER A C 1
ATOM 636 O O . SER A 1 83 ? 8.262 -4.596 -5.058 1.00 95.25 83 SER A O 1
ATOM 638 N N . PRO A 1 84 ? 8.792 -5.458 -7.079 1.00 95.69 84 PRO A N 1
ATOM 639 C CA . PRO A 1 84 ? 10.154 -4.921 -7.107 1.00 95.69 84 PRO A CA 1
ATOM 640 C C . PRO A 1 84 ? 10.171 -3.383 -7.082 1.00 95.69 84 PRO A C 1
ATOM 642 O O . PRO A 1 84 ? 9.141 -2.738 -7.245 1.00 95.69 84 PRO A O 1
ATOM 645 N N . SER A 1 85 ? 11.332 -2.791 -6.812 1.00 93.44 85 SER A N 1
ATOM 646 C CA . SER A 1 85 ? 11.476 -1.346 -6.567 1.00 93.44 85 SER A CA 1
ATOM 647 C C . SER A 1 85 ? 12.190 -0.577 -7.683 1.00 93.44 85 SER A C 1
ATOM 649 O O . SER A 1 85 ? 12.498 0.590 -7.490 1.00 93.44 85 SER A O 1
ATOM 651 N N . TYR A 1 86 ? 12.561 -1.232 -8.785 1.00 91.50 86 TYR A N 1
ATOM 652 C CA . TYR A 1 86 ? 13.491 -0.673 -9.780 1.00 91.50 86 TYR A CA 1
ATOM 653 C C . TYR A 1 86 ? 12.881 0.397 -10.696 1.00 91.50 86 TYR A C 1
ATOM 655 O O . TYR A 1 86 ? 13.589 0.988 -11.503 1.00 91.50 86 TYR A O 1
ATOM 663 N N . ASP A 1 87 ? 11.585 0.647 -10.562 1.00 87.44 87 ASP A N 1
ATOM 664 C CA . ASP A 1 87 ? 10.837 1.691 -11.253 1.00 87.44 87 ASP A CA 1
ATOM 665 C C . ASP A 1 87 ? 11.145 3.091 -10.698 1.00 87.44 87 ASP A C 1
ATOM 667 O O . ASP A 1 87 ? 11.393 4.026 -11.457 1.00 87.44 87 ASP A O 1
ATOM 671 N N . ALA A 1 88 ? 11.166 3.231 -9.369 1.00 91.19 88 ALA A N 1
ATOM 672 C CA . ALA A 1 88 ? 11.324 4.517 -8.684 1.00 91.19 88 ALA A CA 1
ATOM 673 C C . ALA A 1 88 ? 12.524 4.573 -7.721 1.00 91.19 88 ALA A C 1
ATOM 675 O O . ALA A 1 88 ? 12.835 5.640 -7.191 1.00 91.19 88 ALA A O 1
ATOM 676 N N . PHE A 1 89 ? 13.202 3.446 -7.484 1.00 96.19 89 PHE A N 1
ATOM 677 C CA . PHE A 1 89 ? 14.276 3.330 -6.496 1.00 96.19 89 PHE A CA 1
ATOM 678 C C . PHE A 1 89 ? 15.482 2.584 -7.053 1.00 96.19 89 PHE A C 1
ATOM 680 O O . PHE A 1 89 ? 15.374 1.750 -7.952 1.00 96.19 89 PHE A O 1
ATOM 687 N N . LYS A 1 90 ? 16.646 2.814 -6.439 1.00 96.31 90 LYS A N 1
ATOM 688 C CA . LYS A 1 90 ? 17.862 2.059 -6.768 1.00 96.31 90 LYS A CA 1
ATOM 689 C C . LYS A 1 90 ? 17.701 0.564 -6.476 1.00 96.31 90 LYS A C 1
ATOM 691 O O . LYS A 1 90 ? 18.145 -0.278 -7.253 1.00 96.31 90 LYS A O 1
ATOM 696 N N . ASP A 1 91 ? 17.120 0.247 -5.325 1.00 97.12 91 ASP A N 1
ATOM 697 C CA . ASP A 1 91 ? 16.877 -1.104 -4.829 1.00 97.12 91 ASP A CA 1
ATOM 698 C C . ASP A 1 91 ? 15.865 -1.064 -3.665 1.00 97.12 91 ASP A C 1
ATOM 700 O O . ASP A 1 91 ? 15.335 -0.010 -3.295 1.00 97.12 91 ASP A O 1
ATOM 704 N N . PHE A 1 92 ? 15.564 -2.227 -3.083 1.00 96.06 92 PHE A N 1
ATOM 705 C CA . PHE A 1 92 ? 14.597 -2.315 -1.988 1.00 96.06 92 PHE A CA 1
ATOM 706 C C . PHE A 1 92 ? 15.090 -1.632 -0.701 1.00 96.06 92 PHE A C 1
ATOM 708 O O . PHE A 1 92 ? 14.261 -1.260 0.131 1.00 96.06 92 PHE A O 1
ATOM 715 N N . THR A 1 93 ? 16.409 -1.482 -0.526 1.00 97.75 93 THR A N 1
ATOM 716 C CA . THR A 1 93 ? 17.002 -0.819 0.642 1.00 97.75 93 THR A CA 1
ATOM 717 C C . THR A 1 93 ? 16.776 0.681 0.540 1.00 97.75 93 THR A C 1
ATOM 719 O O . THR A 1 93 ? 16.294 1.274 1.499 1.00 97.75 93 THR A O 1
ATOM 722 N N . ASP A 1 94 ? 17.017 1.270 -0.634 1.00 98.38 94 ASP A N 1
ATOM 723 C CA . ASP A 1 94 ? 16.702 2.673 -0.924 1.00 98.38 94 ASP A CA 1
ATOM 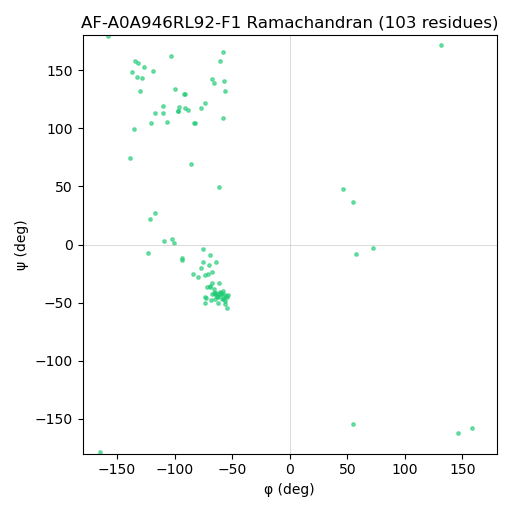724 C C . ASP A 1 94 ? 15.212 2.977 -0.681 1.00 98.38 94 ASP A C 1
ATOM 726 O O . ASP A 1 94 ? 14.879 3.876 0.093 1.00 98.38 94 ASP A O 1
ATOM 730 N N . ARG A 1 95 ? 14.302 2.140 -1.206 1.00 98.31 95 ARG A N 1
ATOM 731 C CA . ARG A 1 95 ? 12.855 2.254 -0.931 1.00 98.31 95 ARG A CA 1
ATOM 732 C C . ARG A 1 95 ? 12.537 2.230 0.568 1.00 98.31 95 ARG A C 1
ATOM 734 O O . ARG A 1 95 ? 11.744 3.039 1.050 1.00 98.31 95 ARG A O 1
ATOM 741 N N . GLY A 1 96 ? 13.160 1.318 1.316 1.00 98.12 96 GLY A N 1
ATOM 742 C CA . GLY A 1 96 ? 12.997 1.218 2.768 1.00 98.12 96 GLY A CA 1
ATOM 743 C C . GLY A 1 96 ? 13.534 2.440 3.518 1.00 98.12 96 GLY A C 1
ATOM 744 O O . GLY A 1 96 ? 12.869 2.954 4.416 1.00 98.12 96 GLY A O 1
ATOM 745 N N . SER A 1 97 ? 14.706 2.949 3.133 1.00 98.25 97 SER A N 1
ATOM 746 C CA . SER A 1 97 ? 15.299 4.153 3.722 1.00 98.25 97 SER A CA 1
ATOM 747 C C . SER A 1 97 ? 14.444 5.395 3.475 1.00 98.25 97 SER A C 1
ATOM 749 O O . SER A 1 97 ? 14.234 6.183 4.398 1.00 98.25 97 SER A O 1
ATOM 751 N N . GLN A 1 98 ? 13.902 5.553 2.266 1.00 98.38 98 GLN A N 1
ATOM 752 C CA . GLN A 1 98 ? 12.986 6.648 1.951 1.00 98.38 98 GLN A CA 1
ATOM 753 C C . GLN A 1 98 ? 11.677 6.534 2.735 1.00 98.38 98 GLN A C 1
ATOM 755 O O . GLN A 1 98 ? 11.227 7.522 3.309 1.00 98.38 98 GLN A O 1
ATOM 760 N N . PHE A 1 99 ? 11.116 5.328 2.862 1.00 98.50 99 PHE A N 1
ATOM 761 C CA . PHE A 1 99 ? 9.949 5.100 3.713 1.00 98.50 99 PHE A CA 1
ATOM 762 C C . PHE A 1 99 ? 10.198 5.517 5.165 1.00 98.50 99 PHE A C 1
ATOM 764 O O . PHE A 1 99 ? 9.382 6.238 5.729 1.00 98.50 99 PHE A O 1
ATOM 771 N N . ILE A 1 100 ? 11.331 5.121 5.757 1.00 98.25 100 ILE A N 1
ATOM 772 C CA . ILE A 1 100 ? 11.700 5.523 7.124 1.00 98.25 100 ILE A CA 1
ATOM 773 C C . ILE A 1 100 ? 11.795 7.047 7.226 1.00 98.25 100 ILE A C 1
ATOM 775 O O . ILE A 1 100 ? 11.230 7.632 8.148 1.00 98.25 100 ILE A O 1
ATOM 779 N N . LYS A 1 101 ? 12.472 7.694 6.269 1.00 98.19 101 LYS A N 1
ATOM 780 C CA . LYS A 1 101 ? 12.597 9.155 6.222 1.00 98.19 101 LYS A CA 1
ATOM 781 C C . LYS A 1 101 ? 11.222 9.827 6.215 1.00 98.19 101 LYS A C 1
ATOM 783 O O . LYS A 1 101 ? 10.980 10.702 7.036 1.00 98.19 101 LYS A O 1
ATOM 788 N N . PHE A 1 102 ? 10.322 9.414 5.326 1.00 97.81 102 PHE A N 1
ATOM 789 C CA . PHE A 1 102 ? 8.990 10.012 5.225 1.00 97.81 102 PHE A CA 1
ATOM 790 C C . PHE A 1 102 ? 8.108 9.687 6.430 1.00 97.81 102 PHE A C 1
ATOM 792 O O . PHE A 1 102 ? 7.360 10.546 6.873 1.00 97.81 102 PHE A O 1
ATOM 799 N N . ALA A 1 103 ? 8.208 8.482 6.996 1.00 94.25 103 ALA A N 1
ATOM 800 C CA . ALA A 1 103 ? 7.397 8.062 8.137 1.00 94.25 103 ALA A CA 1
ATOM 801 C C . ALA A 1 103 ? 7.785 8.756 9.456 1.00 94.25 103 ALA A C 1
ATOM 803 O O . ALA A 1 103 ? 6.932 8.871 10.340 1.00 94.25 103 ALA A O 1
ATOM 804 N N . LEU A 1 104 ? 9.034 9.219 9.589 1.00 91.62 104 LEU A N 1
ATOM 805 C CA . LEU A 1 104 ? 9.548 9.894 10.788 1.00 91.62 104 LEU A CA 1
ATOM 806 C C . LEU A 1 104 ? 9.454 11.429 10.755 1.00 91.62 104 LEU A C 1
ATOM 808 O O . LEU A 1 104 ? 9.625 12.041 11.807 1.00 91.62 104 LEU A O 1
ATOM 812 N N . ASN A 1 105 ? 9.193 12.033 9.591 1.00 77.38 105 ASN A N 1
ATOM 813 C CA . ASN A 1 105 ? 9.021 13.486 9.426 1.00 77.38 105 ASN A CA 1
ATOM 814 C C . ASN A 1 105 ? 7.575 13.915 9.633 1.00 77.38 105 ASN A C 1
ATOM 816 O O . ASN A 1 105 ? 7.301 14.779 10.484 1.00 77.38 105 ASN A O 1
#

Radius of gyration: 12.85 Å; Cα contacts (8 Å, |Δi|>4): 189; chains: 1; bounding box: 32×28×32 Å

pLDDT: mean 94.82, std 6.68, range [52.94, 98.75]